Protein AF-A0A6V7WNU7-F1 (afdb_monomer_lite)

Foldseek 3Di:
DKWFKAWPVPRATFIQDQQQCWTQGSVRDIDHWDHDDAFKKKKKKKFQDDPVCQVPAAIWIWMDINPHTIDDTHGDPHRPTDIDIDDDDDPWDWDKDQCPDDDPGMGMIMIHTD

pLDDT: mean 82.04, std 12.31, range [43.47, 93.38]

Radius of gyration: 13.85 Å; chains: 1; bounding box: 28×41×21 Å

InterPro domains:
  IPR043136 B30.2/SPRY domain superfamily [G3DSA:2.60.120.920] (9-101)

Sequence (114 aa):
MAIGLKNLSTNKCIRYYAKEATINNEKSEFIKLTRWKDNDIFGCGLVYPPTNKLNEEFPYVFFTQNGKQIGRGVLLKDNSDEYKPEVFLKCCSVETNFGIIWRPNLLNMIFQNM

Organism: Meloidogyne enterolobii (NCBI:txid390850)

Secondary structure (DSSP, 8-state):
-EEEEEETTT--EEEEETTTTEEE-TT--EEE-PPP-TTPEEEEEEEPPPGGGTTT---EEEEEETTEEEEEEEE-S-SS--EEEEEE-SS--EEEE--SS--TTEEEEEEEE-

Structure (mmCIF, N/CA/C/O backbone):
data_AF-A0A6V7WNU7-F1
#
_entry.id   AF-A0A6V7WNU7-F1
#
loop_
_atom_site.group_PDB
_atom_site.id
_atom_site.type_symbol
_atom_site.label_atom_id
_atom_site.label_alt_id
_atom_site.label_comp_id
_atom_site.label_asym_id
_atom_site.label_entity_id
_atom_site.label_seq_id
_atom_site.pdbx_PDB_ins_code
_atom_site.Cartn_x
_atom_site.Cartn_y
_atom_site.Cartn_z
_atom_site.occupancy
_atom_site.B_iso_or_equiv
_atom_site.auth_seq_id
_atom_site.auth_comp_id
_atom_site.auth_asym_id
_atom_site.auth_atom_id
_atom_site.pdbx_PDB_model_num
ATOM 1 N N . MET A 1 1 ? -3.190 -12.407 -4.150 1.00 88.81 1 MET A N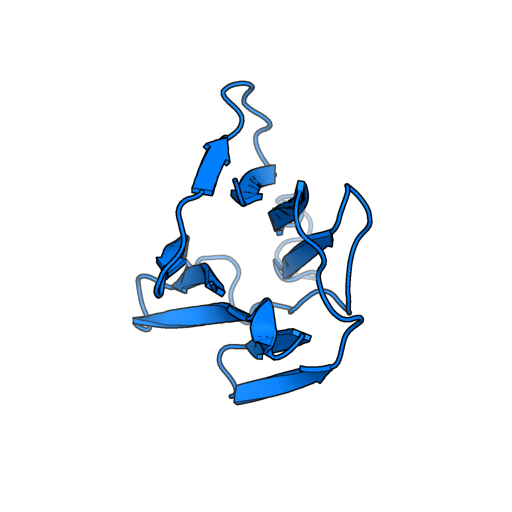 1
ATOM 2 C CA . MET A 1 1 ? -3.382 -10.992 -4.517 1.00 88.81 1 MET A CA 1
ATOM 3 C C . MET A 1 1 ? -2.436 -10.127 -3.702 1.00 88.81 1 MET A C 1
ATOM 5 O O . MET A 1 1 ? -2.243 -10.416 -2.523 1.00 88.81 1 MET A O 1
ATOM 9 N N . ALA A 1 2 ? -1.886 -9.083 -4.314 1.00 91.50 2 ALA A N 1
ATOM 10 C CA . ALA A 1 2 ? -1.277 -7.965 -3.607 1.00 91.50 2 ALA A CA 1
ATOM 11 C C . ALA A 1 2 ? -1.847 -6.639 -4.123 1.00 91.50 2 ALA A C 1
ATOM 13 O O . ALA A 1 2 ? -2.119 -6.519 -5.319 1.00 91.50 2 ALA A O 1
ATOM 14 N N . ILE A 1 3 ? -2.016 -5.670 -3.227 1.00 92.25 3 ILE A N 1
ATOM 15 C CA . ILE A 1 3 ? -2.477 -4.310 -3.536 1.00 92.25 3 ILE A CA 1
ATOM 16 C C . ILE A 1 3 ? -1.481 -3.305 -2.969 1.00 92.25 3 ILE A C 1
ATOM 18 O O . ILE A 1 3 ? -0.842 -3.583 -1.951 1.00 92.25 3 ILE A O 1
ATOM 22 N N . GLY A 1 4 ? -1.355 -2.134 -3.578 1.00 93.31 4 GLY A N 1
ATOM 23 C CA . GLY A 1 4 ? -0.506 -1.098 -3.015 1.00 93.31 4 GLY A CA 1
ATOM 24 C C . GLY A 1 4 ? -0.176 0.027 -3.969 1.00 93.31 4 GLY A C 1
ATOM 25 O O . GLY A 1 4 ? -0.944 0.355 -4.875 1.00 93.31 4 GLY A O 1
ATOM 26 N N . LEU A 1 5 ? 0.991 0.613 -3.728 1.00 92.75 5 LEU A N 1
ATOM 27 C CA . LEU A 1 5 ? 1.503 1.763 -4.449 1.00 92.75 5 LEU A CA 1
ATOM 28 C C . LEU A 1 5 ? 2.929 1.503 -4.909 1.00 92.75 5 LEU A C 1
ATOM 30 O O . LEU A 1 5 ? 3.745 0.922 -4.186 1.00 92.75 5 LEU A O 1
ATOM 34 N N . LYS A 1 6 ? 3.225 1.980 -6.112 1.00 91.81 6 LYS A N 1
ATOM 35 C CA . LYS A 1 6 ? 4.546 1.920 -6.721 1.00 91.81 6 LYS A CA 1
ATOM 36 C C . LYS A 1 6 ? 5.102 3.326 -6.879 1.00 91.81 6 LYS A C 1
ATOM 38 O O . LYS A 1 6 ? 4.493 4.138 -7.571 1.00 91.81 6 LYS A O 1
ATOM 43 N N . ASN A 1 7 ? 6.252 3.576 -6.264 1.00 90.19 7 ASN A N 1
ATOM 44 C CA . ASN A 1 7 ? 7.010 4.810 -6.422 1.00 90.19 7 ASN A CA 1
ATOM 45 C C . ASN A 1 7 ? 7.546 4.881 -7.861 1.00 90.19 7 ASN A C 1
ATOM 47 O O . ASN A 1 7 ? 8.177 3.931 -8.344 1.00 90.19 7 ASN A O 1
ATOM 51 N N . LEU A 1 8 ? 7.263 5.977 -8.563 1.00 89.06 8 LEU A N 1
ATOM 52 C CA . LEU A 1 8 ? 7.652 6.163 -9.962 1.00 89.06 8 LEU A CA 1
ATOM 53 C C . LEU A 1 8 ? 9.142 6.473 -10.119 1.00 89.06 8 LEU A C 1
ATOM 55 O O . LEU A 1 8 ? 9.757 6.000 -11.073 1.00 89.06 8 LEU A O 1
ATOM 59 N N . SER A 1 9 ? 9.727 7.188 -9.161 1.00 88.38 9 SER A N 1
ATOM 60 C CA . SER A 1 9 ? 11.132 7.601 -9.169 1.00 88.38 9 SER A CA 1
ATOM 61 C C . SER A 1 9 ? 12.072 6.444 -8.835 1.00 88.38 9 SER A C 1
ATOM 63 O O . SER A 1 9 ? 13.081 6.231 -9.505 1.00 88.38 9 SER A O 1
ATOM 65 N N . THR A 1 10 ? 11.750 5.664 -7.801 1.00 87.69 10 THR A N 1
ATOM 66 C CA . THR A 1 10 ? 12.632 4.594 -7.298 1.00 87.69 10 THR A CA 1
ATOM 67 C C . THR A 1 10 ? 12.273 3.208 -7.823 1.00 87.69 10 THR A C 1
ATOM 69 O O . THR A 1 10 ? 13.028 2.257 -7.608 1.00 87.69 10 THR A O 1
ATOM 72 N N . ASN A 1 11 ? 11.115 3.065 -8.480 1.00 87.38 11 ASN A N 1
ATOM 73 C CA . ASN A 1 11 ? 10.542 1.790 -8.923 1.00 87.38 11 ASN A CA 1
ATOM 74 C C . ASN A 1 11 ? 10.248 0.804 -7.764 1.00 87.38 11 ASN A C 1
ATOM 76 O O . ASN A 1 11 ? 9.906 -0.357 -8.013 1.00 87.38 11 ASN A O 1
ATOM 80 N N . LYS A 1 12 ? 10.367 1.247 -6.500 1.00 89.56 12 LYS A N 1
ATOM 81 C CA . LYS A 1 12 ? 10.045 0.470 -5.294 1.00 89.56 12 LYS A CA 1
ATOM 82 C C . LYS A 1 12 ? 8.551 0.496 -5.009 1.00 89.56 12 LYS A C 1
ATOM 84 O O . LYS A 1 12 ? 7.805 1.293 -5.571 1.00 89.56 12 LYS A O 1
ATOM 89 N N . CYS A 1 13 ? 8.096 -0.447 -4.191 1.00 90.06 13 CYS A N 1
ATOM 90 C CA . CYS A 1 13 ? 6.674 -0.661 -3.961 1.00 90.06 13 CYS A CA 1
ATOM 91 C C . CYS A 1 13 ? 6.379 -0.843 -2.475 1.00 90.06 13 CYS A C 1
ATOM 93 O O . CYS A 1 13 ? 7.140 -1.495 -1.757 1.00 90.06 13 CYS A O 1
ATOM 95 N N . ILE A 1 14 ? 5.231 -0.325 -2.055 1.00 92.75 14 ILE A N 1
ATOM 96 C CA . ILE A 1 14 ? 4.632 -0.567 -0.747 1.00 92.75 14 ILE A CA 1
ATOM 97 C C . ILE A 1 14 ? 3.375 -1.381 -1.007 1.00 92.75 14 ILE A C 1
ATOM 99 O O . ILE A 1 14 ? 2.449 -0.898 -1.657 1.00 92.75 14 ILE A O 1
ATOM 103 N N . ARG A 1 15 ? 3.356 -2.636 -0.555 1.00 93.38 15 ARG A N 1
ATOM 104 C CA . ARG A 1 15 ? 2.301 -3.592 -0.911 1.00 93.38 15 ARG A CA 1
ATOM 105 C C . ARG A 1 15 ? 1.792 -4.351 0.296 1.00 93.38 15 ARG A C 1
ATOM 107 O O . ARG A 1 15 ? 2.578 -4.833 1.107 1.00 93.38 15 ARG A O 1
ATOM 114 N N . TYR A 1 16 ? 0.486 -4.547 0.336 1.00 92.50 16 TYR A N 1
ATOM 115 C CA . TYR A 1 16 ? -0.156 -5.547 1.168 1.00 92.50 16 TYR A CA 1
ATOM 116 C C . TYR A 1 16 ? -0.366 -6.832 0.363 1.00 92.50 16 TYR A C 1
ATOM 118 O O . TYR A 1 16 ? -1.000 -6.819 -0.692 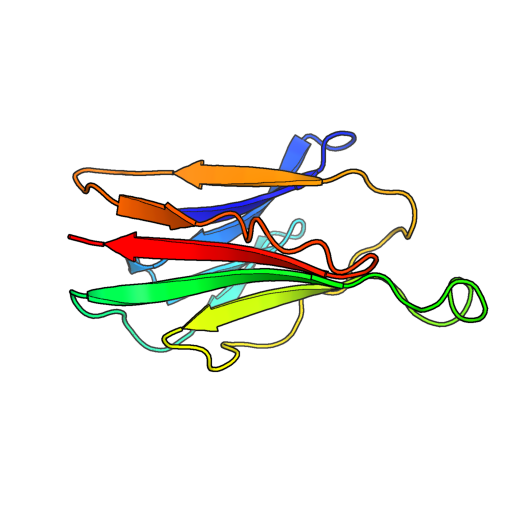1.00 92.50 16 TYR A O 1
ATOM 126 N N . TYR A 1 17 ? 0.157 -7.942 0.873 1.00 91.19 17 TYR A N 1
ATOM 127 C CA . TYR A 1 17 ? -0.012 -9.288 0.340 1.00 91.19 17 TYR A CA 1
ATOM 128 C C . TYR A 1 17 ? -1.104 -10.008 1.132 1.00 91.19 17 TYR A C 1
ATOM 130 O O . TYR A 1 17 ? -0.902 -10.383 2.289 1.00 91.19 17 TYR A O 1
ATOM 138 N N . ALA A 1 18 ? -2.268 -10.207 0.510 1.00 87.25 18 ALA A N 1
ATOM 139 C CA . ALA A 1 18 ? -3.448 -10.726 1.201 1.00 87.25 18 ALA A CA 1
ATOM 140 C C . ALA A 1 18 ? -3.246 -12.160 1.713 1.00 87.25 18 ALA A C 1
ATOM 142 O O . ALA A 1 18 ? -3.566 -12.465 2.861 1.00 87.25 18 ALA A O 1
ATOM 143 N N . LYS A 1 19 ? -2.650 -13.033 0.889 1.00 85.56 19 LYS A N 1
ATOM 144 C CA . LYS A 1 19 ? -2.455 -14.454 1.219 1.00 85.56 19 LYS A CA 1
ATOM 145 C C . LYS A 1 19 ? -1.499 -14.641 2.394 1.00 85.56 19 LYS A C 1
ATOM 147 O O . LYS A 1 19 ? -1.755 -15.454 3.279 1.00 85.56 19 LYS A O 1
ATOM 152 N N . GLU A 1 20 ? -0.415 -13.885 2.395 1.00 88.94 20 GLU A N 1
ATOM 153 C CA . GLU A 1 20 ? 0.614 -13.898 3.427 1.00 88.94 20 GLU A CA 1
ATOM 154 C C . GLU A 1 20 ? 0.195 -13.080 4.661 1.00 88.94 20 GLU A C 1
ATOM 156 O O . GLU A 1 20 ? 0.777 -13.246 5.733 1.00 88.94 20 GLU A O 1
ATOM 161 N N . ALA A 1 21 ? -0.844 -12.246 4.526 1.00 89.25 21 ALA A N 1
ATOM 162 C CA . ALA A 1 21 ? -1.262 -11.252 5.505 1.00 89.25 21 ALA A CA 1
ATOM 163 C C . ALA A 1 21 ? -0.084 -10.370 5.948 1.00 89.25 21 ALA A C 1
ATOM 165 O O . ALA A 1 21 ? 0.130 -10.149 7.141 1.00 89.25 21 ALA A O 1
ATOM 166 N N . THR A 1 22 ? 0.706 -9.891 4.985 1.00 91.56 22 THR A N 1
ATOM 167 C CA . THR A 1 22 ? 1.901 -9.079 5.247 1.00 91.56 22 THR A CA 1
ATOM 168 C C . THR A 1 22 ? 1.887 -7.771 4.476 1.00 91.56 22 THR A C 1
ATOM 170 O O . THR A 1 22 ? 1.572 -7.751 3.288 1.00 91.56 22 THR A O 1
ATOM 173 N N . ILE A 1 23 ? 2.281 -6.681 5.131 1.00 91.81 23 ILE A N 1
ATOM 174 C CA . ILE A 1 23 ? 2.649 -5.431 4.453 1.00 91.81 23 ILE A CA 1
ATOM 175 C C . ILE A 1 23 ? 4.162 -5.421 4.265 1.00 91.81 23 ILE A C 1
ATOM 177 O O . ILE A 1 23 ? 4.885 -5.591 5.246 1.00 91.81 23 ILE A O 1
ATOM 181 N N . ASN A 1 24 ? 4.612 -5.172 3.035 1.00 90.69 24 ASN A N 1
ATOM 182 C CA . ASN A 1 24 ? 6.010 -4.945 2.690 1.00 90.69 24 ASN A CA 1
ATOM 183 C C . ASN A 1 24 ? 6.183 -3.472 2.325 1.00 90.69 24 ASN A C 1
ATOM 185 O O . ASN A 1 24 ? 5.484 -2.974 1.438 1.00 90.69 24 ASN A O 1
ATOM 189 N N . ASN A 1 25 ? 7.119 -2.787 2.976 1.00 84.38 25 ASN A N 1
ATOM 190 C CA . ASN A 1 25 ? 7.513 -1.432 2.595 1.00 84.38 25 ASN A CA 1
ATOM 191 C C . ASN A 1 25 ? 8.755 -1.429 1.686 1.00 84.38 25 ASN A C 1
ATOM 193 O O . ASN A 1 25 ? 9.361 -2.465 1.410 1.00 84.38 25 ASN A O 1
ATOM 197 N N . GLU A 1 26 ? 9.186 -0.241 1.264 1.00 78.38 26 GLU A N 1
ATOM 198 C CA . GLU A 1 26 ? 10.369 -0.062 0.411 1.00 78.38 26 GLU A CA 1
ATOM 199 C C . GLU A 1 26 ? 11.700 -0.495 1.054 1.00 78.38 26 GLU A C 1
ATOM 201 O O . GLU A 1 26 ? 12.724 -0.591 0.368 1.00 78.38 26 GLU A O 1
ATOM 206 N N . LYS A 1 27 ? 11.705 -0.726 2.372 1.00 77.56 27 LYS A N 1
ATOM 207 C CA . LYS A 1 27 ? 12.847 -1.235 3.142 1.00 77.56 27 LYS A CA 1
ATOM 208 C C . LYS A 1 27 ? 12.798 -2.754 3.329 1.00 77.56 27 LYS A C 1
ATOM 210 O O . LYS A 1 27 ? 13.692 -3.303 3.960 1.00 77.56 27 LYS A O 1
ATOM 215 N N . SER A 1 28 ? 11.797 -3.436 2.765 1.00 73.56 28 SER A N 1
ATOM 216 C CA . SER A 1 28 ? 11.534 -4.865 2.996 1.00 73.56 28 SER A CA 1
ATOM 217 C C . SER A 1 28 ? 11.264 -5.204 4.468 1.00 73.56 28 SER A C 1
ATOM 219 O O . SER A 1 28 ? 11.570 -6.303 4.920 1.00 73.56 28 SER A O 1
ATOM 221 N N . GLU A 1 29 ? 10.694 -4.271 5.232 1.00 77.50 29 GLU A N 1
ATOM 222 C CA . GLU A 1 29 ? 10.161 -4.565 6.564 1.00 77.50 29 GLU A CA 1
ATOM 223 C C . GLU A 1 29 ? 8.767 -5.186 6.427 1.00 77.50 29 GLU A C 1
ATOM 225 O O . GLU A 1 29 ? 7.982 -4.785 5.562 1.00 77.50 29 GLU A O 1
ATOM 230 N N . PHE A 1 30 ? 8.463 -6.149 7.301 1.00 79.94 30 PHE A N 1
ATOM 231 C CA . PHE A 1 30 ? 7.237 -6.941 7.246 1.00 79.94 30 PHE A CA 1
ATOM 232 C C . PHE A 1 30 ? 6.359 -6.682 8.468 1.00 79.94 30 PHE A C 1
ATOM 234 O O . PHE A 1 30 ? 6.790 -6.863 9.608 1.00 79.94 30 PHE A O 1
ATOM 241 N N . ILE A 1 31 ? 5.094 -6.333 8.237 1.00 82.81 31 ILE A N 1
ATOM 242 C CA . ILE A 1 31 ? 4.071 -6.278 9.291 1.00 82.81 31 ILE A CA 1
ATOM 243 C C . ILE A 1 31 ? 3.098 -7.426 9.063 1.00 82.81 31 ILE A C 1
ATOM 245 O O . ILE A 1 31 ? 2.418 -7.452 8.041 1.00 82.81 31 ILE A O 1
ATOM 249 N N . LYS A 1 32 ? 3.027 -8.362 10.015 1.00 81.88 32 LYS A N 1
ATOM 250 C CA . LYS A 1 32 ? 2.092 -9.492 9.973 1.00 81.88 32 LYS A CA 1
ATOM 251 C C . LYS A 1 32 ? 0.716 -9.079 10.495 1.00 81.88 32 LYS A C 1
ATOM 253 O O . LYS A 1 32 ? 0.618 -8.409 11.521 1.00 81.88 32 LYS A O 1
ATOM 258 N N . LEU A 1 33 ? -0.329 -9.502 9.796 1.00 85.31 33 LEU A N 1
ATOM 259 C CA . LEU A 1 33 ? -1.720 -9.121 10.019 1.00 85.31 33 LEU A CA 1
ATOM 260 C C . LEU A 1 33 ? -2.630 -10.349 10.137 1.00 85.31 33 LEU A C 1
ATOM 262 O O . LEU A 1 33 ? -2.194 -11.500 10.056 1.00 85.31 33 LEU A O 1
ATOM 266 N N . THR A 1 34 ? -3.919 -10.091 10.343 1.00 78.62 34 THR A N 1
ATOM 267 C CA . THR A 1 34 ? -4.978 -11.096 10.261 1.00 78.62 34 THR A CA 1
ATOM 268 C C . THR A 1 34 ? -5.124 -11.652 8.849 1.00 78.62 34 THR A C 1
ATOM 270 O O . THR A 1 34 ? -4.947 -10.947 7.857 1.00 78.62 34 THR A O 1
ATOM 273 N N . ARG A 1 35 ? -5.462 -12.944 8.769 1.00 79.69 35 ARG A N 1
ATOM 274 C CA . ARG A 1 35 ? -5.735 -13.625 7.499 1.00 79.69 35 ARG A CA 1
ATOM 275 C C . ARG A 1 35 ? -6.994 -13.063 6.839 1.00 79.69 35 ARG A C 1
ATOM 277 O O . ARG A 1 35 ? -7.932 -12.663 7.526 1.00 79.69 35 ARG A O 1
ATOM 284 N N . TRP A 1 36 ? -6.991 -13.085 5.513 1.00 82.06 36 TRP A N 1
ATOM 285 C CA . TRP A 1 36 ? -8.124 -12.709 4.682 1.00 82.06 36 TRP A CA 1
ATOM 286 C C . TRP A 1 36 ? -9.185 -13.814 4.580 1.00 82.06 36 TRP A C 1
ATOM 288 O O . TRP A 1 36 ? -8.911 -14.984 4.874 1.00 82.06 36 TRP A O 1
ATOM 298 N N . LYS A 1 37 ? -10.385 -13.422 4.153 1.00 83.62 37 LYS A N 1
ATOM 299 C CA . LYS A 1 37 ? -11.522 -14.277 3.796 1.00 83.62 37 LYS A CA 1
ATOM 300 C C . LYS A 1 37 ? -12.094 -13.849 2.443 1.00 83.62 37 LYS A C 1
ATOM 302 O O . LYS A 1 37 ? -11.893 -12.713 2.012 1.00 83.62 37 LYS A O 1
ATOM 307 N N . ASP A 1 38 ? -12.829 -14.748 1.798 1.00 82.50 38 ASP A N 1
ATOM 308 C CA . ASP A 1 38 ? -13.569 -14.415 0.579 1.00 82.50 38 ASP A CA 1
ATOM 309 C C . ASP A 1 38 ? -14.563 -13.276 0.848 1.00 82.50 38 ASP A C 1
ATOM 311 O O . ASP A 1 38 ? -15.138 -13.191 1.938 1.00 82.50 38 ASP A O 1
ATOM 315 N N . ASN A 1 39 ? -14.750 -12.403 -0.146 1.00 82.69 39 ASN A N 1
ATOM 316 C CA . ASN A 1 39 ? -15.518 -11.153 -0.067 1.00 82.69 39 ASN A CA 1
ATOM 317 C C . ASN A 1 39 ? -14.938 -10.057 0.847 1.00 82.69 39 ASN A C 1
ATOM 319 O O . ASN A 1 39 ? -15.591 -9.032 1.049 1.00 82.69 39 ASN A O 1
ATOM 323 N N . ASP A 1 40 ? -13.726 -10.222 1.391 1.00 87.88 40 ASP A N 1
ATOM 324 C CA . ASP A 1 40 ? -13.064 -9.112 2.075 1.00 87.88 40 ASP A CA 1
ATOM 325 C C . ASP A 1 40 ? -12.795 -7.954 1.105 1.00 8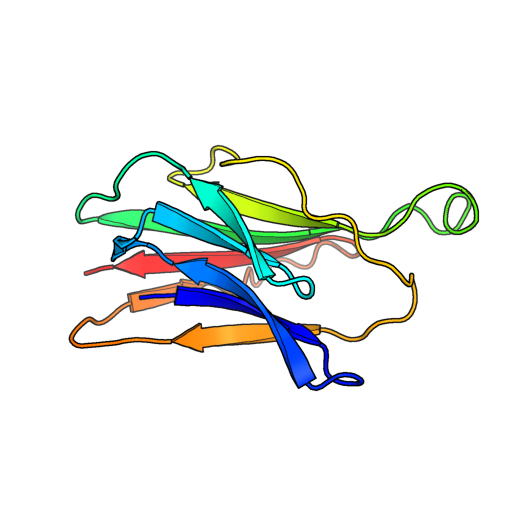7.88 40 ASP A C 1
ATOM 327 O O . ASP A 1 40 ? -12.340 -8.130 -0.030 1.00 87.88 40 ASP A O 1
ATOM 331 N N . ILE A 1 41 ? -13.039 -6.747 1.606 1.00 88.56 41 ILE A N 1
ATOM 332 C CA . ILE A 1 41 ? -12.823 -5.494 0.895 1.00 88.56 41 ILE A CA 1
ATOM 333 C C . ILE A 1 41 ? -11.493 -4.907 1.355 1.00 88.56 41 ILE A C 1
ATOM 335 O O . ILE A 1 41 ? -11.347 -4.532 2.519 1.00 88.56 41 ILE A O 1
ATOM 339 N N . PHE A 1 42 ? -10.531 -4.775 0.451 1.00 89.69 42 PHE A N 1
ATOM 340 C CA . PHE A 1 42 ? -9.220 -4.219 0.770 1.00 89.69 42 PHE A CA 1
ATOM 341 C C . PHE A 1 42 ? -9.087 -2.797 0.273 1.00 89.69 42 PHE A C 1
ATOM 343 O O . PHE A 1 42 ? -9.415 -2.508 -0.872 1.00 89.69 42 PHE A O 1
ATOM 350 N N . GLY A 1 43 ? -8.563 -1.921 1.122 1.00 90.69 43 GLY A N 1
ATOM 351 C CA . GLY A 1 43 ? -8.250 -0.550 0.756 1.00 90.69 43 GLY A CA 1
ATOM 352 C C . GLY A 1 43 ? -6.757 -0.267 0.811 1.00 90.69 43 GLY A C 1
ATOM 353 O O . GLY A 1 43 ? -6.052 -0.784 1.677 1.00 90.69 43 GLY A O 1
ATOM 354 N N . CYS A 1 44 ? -6.289 0.603 -0.072 1.00 91.69 44 CYS A N 1
ATOM 355 C CA . CYS A 1 44 ? -4.983 1.244 0.020 1.00 91.69 44 CYS A CA 1
ATOM 356 C C . CYS A 1 44 ? -5.178 2.750 -0.105 1.00 91.69 44 CYS A C 1
ATOM 358 O O . CYS A 1 44 ? -5.915 3.196 -0.990 1.00 91.69 44 CYS A O 1
ATOM 360 N N . GLY A 1 45 ? -4.513 3.515 0.758 1.00 90.69 45 GLY A N 1
ATOM 361 C CA . GLY A 1 45 ? -4.552 4.964 0.685 1.00 90.69 45 GLY A CA 1
ATOM 362 C C . GLY A 1 45 ? -3.217 5.632 0.957 1.00 90.69 45 GLY A C 1
ATOM 363 O O . GLY A 1 45 ? -2.386 5.116 1.702 1.00 90.69 45 GLY A O 1
ATOM 364 N N . LEU A 1 46 ? -3.034 6.785 0.320 1.00 90.19 46 LEU A N 1
ATOM 365 C CA . LEU A 1 46 ? -1.895 7.681 0.481 1.00 90.19 46 LEU A CA 1
ATOM 366 C C . LEU A 1 46 ? -2.402 9.005 1.041 1.00 90.19 46 LEU A C 1
ATOM 368 O O . LEU A 1 46 ? -3.329 9.598 0.485 1.00 90.19 46 LEU A O 1
ATOM 372 N N . VAL A 1 47 ? -1.799 9.443 2.140 1.00 89.50 47 VAL A N 1
ATOM 373 C CA . VAL A 1 47 ? -2.136 10.697 2.810 1.00 89.50 47 VAL A CA 1
ATOM 374 C C . VAL A 1 47 ? -0.944 11.626 2.717 1.00 89.50 47 VAL A C 1
ATOM 376 O O . VAL A 1 47 ? 0.139 11.278 3.185 1.00 89.50 47 VAL A O 1
ATOM 379 N N . TYR A 1 48 ? -1.165 12.809 2.150 1.00 86.62 48 TYR A N 1
ATOM 380 C CA . TYR A 1 48 ? -0.210 13.909 2.215 1.00 86.62 48 TYR A CA 1
ATOM 381 C C . TYR A 1 48 ? -0.562 14.818 3.399 1.00 86.62 48 TYR A C 1
ATOM 383 O O . TYR A 1 48 ? -1.749 15.098 3.617 1.00 86.62 48 TYR A O 1
ATOM 391 N N . PRO A 1 49 ? 0.433 15.289 4.169 1.00 86.25 49 PRO A N 1
ATOM 392 C CA . PRO A 1 49 ? 0.183 16.285 5.191 1.00 86.25 49 PRO A CA 1
ATOM 393 C C . PRO A 1 49 ? -0.303 17.593 4.551 1.00 86.25 49 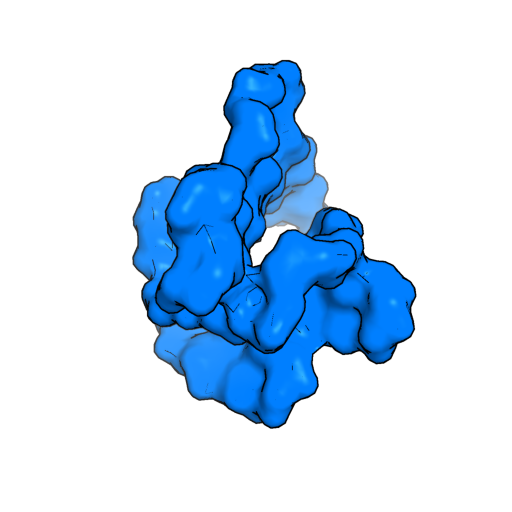PRO A C 1
ATOM 395 O O . PRO A 1 49 ? -0.007 17.870 3.384 1.00 86.25 49 PRO A O 1
ATOM 398 N N . PRO A 1 50 ? -1.019 18.437 5.311 1.00 85.12 50 PRO A N 1
ATOM 399 C CA . PRO A 1 50 ? -1.314 19.801 4.893 1.00 85.12 50 PRO A CA 1
ATOM 400 C C . PRO A 1 50 ? -0.045 20.557 4.470 1.00 85.12 50 PRO A C 1
ATOM 402 O O . PRO A 1 50 ? 1.014 20.379 5.068 1.00 85.12 50 PRO A O 1
ATOM 405 N N . THR A 1 51 ? -0.150 21.448 3.480 1.00 81.81 51 THR A N 1
ATOM 406 C CA . THR A 1 51 ? 1.007 22.156 2.895 1.00 81.81 51 THR A CA 1
ATOM 407 C C . THR A 1 51 ? 1.844 22.911 3.932 1.00 81.81 51 THR A C 1
ATOM 409 O O . THR A 1 51 ? 3.066 22.952 3.838 1.00 81.81 51 THR A O 1
ATOM 412 N N . ASN A 1 52 ? 1.203 23.467 4.962 1.00 83.06 52 ASN A N 1
ATOM 413 C CA . ASN A 1 52 ? 1.872 24.179 6.053 1.00 83.06 52 ASN A CA 1
ATOM 414 C C . ASN A 1 52 ? 2.634 23.266 7.031 1.00 83.06 52 ASN A C 1
ATOM 416 O O . ASN A 1 52 ? 3.324 23.780 7.903 1.00 83.06 52 ASN A O 1
ATOM 420 N N . LYS A 1 53 ? 2.510 21.942 6.900 1.00 80.69 53 LYS A N 1
ATOM 421 C CA . LYS A 1 53 ? 3.137 20.927 7.757 1.00 80.69 53 LYS A CA 1
ATOM 422 C C . LYS A 1 53 ? 4.144 20.042 7.025 1.00 80.69 53 LYS A C 1
ATOM 424 O O . LYS A 1 53 ? 4.706 19.139 7.633 1.00 80.69 53 LYS A O 1
ATOM 429 N N . LEU A 1 54 ? 4.408 20.297 5.742 1.00 78.38 54 LEU A N 1
ATOM 430 C CA . LEU A 1 54 ? 5.310 19.462 4.940 1.00 78.38 54 LEU A CA 1
ATOM 431 C C . LEU A 1 54 ? 6.734 19.392 5.524 1.00 78.38 54 LEU A C 1
ATOM 433 O O . LEU A 1 54 ? 7.409 18.386 5.370 1.00 78.38 54 LEU A O 1
ATOM 437 N N . ASN A 1 55 ? 7.195 20.413 6.248 1.00 79.75 55 ASN A N 1
ATOM 438 C CA . ASN A 1 55 ? 8.526 20.383 6.869 1.00 79.75 55 ASN A CA 1
ATOM 439 C C . ASN A 1 55 ? 8.580 19.583 8.189 1.00 79.75 55 ASN A C 1
ATOM 441 O O . ASN A 1 55 ? 9.667 19.368 8.719 1.00 79.75 55 ASN A O 1
ATOM 445 N N . GLU A 1 56 ? 7.429 19.171 8.728 1.00 82.44 56 GLU A N 1
ATOM 446 C CA . GLU A 1 56 ? 7.289 18.541 10.051 1.00 82.44 56 GLU A CA 1
ATOM 447 C C . GLU A 1 56 ? 6.719 17.116 9.971 1.00 82.44 56 GLU A C 1
ATOM 449 O O . GLU A 1 56 ? 7.038 16.266 10.802 1.00 82.44 56 GLU A O 1
ATOM 454 N N . GLU A 1 57 ? 5.884 16.842 8.968 1.00 85.81 57 GLU A N 1
ATOM 455 C CA . GLU A 1 57 ? 5.189 15.574 8.773 1.00 85.81 57 GLU A CA 1
ATOM 456 C C . GLU A 1 57 ? 5.482 15.018 7.373 1.00 85.81 57 GLU A C 1
ATOM 458 O O . GLU A 1 57 ? 5.445 15.746 6.382 1.00 85.81 57 GLU A O 1
ATOM 463 N N . PHE A 1 58 ? 5.726 13.708 7.289 1.00 87.62 58 PHE A N 1
ATOM 464 C CA . PHE A 1 58 ? 5.880 13.004 6.016 1.00 87.62 58 PHE A CA 1
ATOM 465 C C . PHE A 1 58 ? 4.561 12.348 5.590 1.00 87.62 58 PHE A C 1
ATOM 467 O O . PHE A 1 58 ? 3.804 11.877 6.450 1.00 87.62 58 PHE A O 1
ATOM 474 N N . PRO A 1 59 ? 4.288 12.241 4.276 1.00 89.44 59 PRO A N 1
ATOM 475 C CA . PRO A 1 59 ? 3.225 11.407 3.759 1.00 89.44 59 PRO A CA 1
ATOM 476 C C . PRO A 1 59 ? 3.319 9.975 4.269 1.00 89.44 59 PRO A C 1
ATOM 478 O O . PRO A 1 59 ? 4.394 9.471 4.603 1.00 89.44 59 PRO A O 1
ATOM 481 N N . TYR A 1 60 ? 2.187 9.285 4.290 1.00 90.75 60 TYR A N 1
ATOM 482 C CA . TYR A 1 60 ? 2.164 7.877 4.658 1.00 90.75 60 TYR A CA 1
ATOM 483 C C . TYR A 1 60 ? 1.156 7.083 3.847 1.00 90.75 60 TYR A C 1
ATOM 485 O O . TYR A 1 60 ? 0.118 7.585 3.411 1.00 90.75 60 TYR A O 1
ATOM 493 N N . VAL A 1 61 ? 1.471 5.800 3.695 1.00 91.88 61 VAL A N 1
ATOM 494 C CA . VAL A 1 61 ? 0.589 4.809 3.085 1.00 91.88 61 VAL A CA 1
ATOM 495 C C . VAL A 1 61 ? -0.074 3.996 4.181 1.00 91.88 61 VAL A C 1
ATOM 497 O O . VAL A 1 61 ? 0.587 3.533 5.112 1.00 91.88 61 VAL A O 1
ATOM 500 N N . PHE A 1 62 ? -1.376 3.787 4.073 1.00 92.62 62 PHE A N 1
ATOM 501 C CA . PHE A 1 62 ? -2.118 2.910 4.966 1.00 92.62 62 PHE A CA 1
ATOM 502 C C . PHE A 1 62 ? -2.951 1.912 4.170 1.00 92.62 62 PHE A C 1
ATOM 504 O O . PHE A 1 62 ? -3.313 2.134 3.014 1.00 92.62 62 PHE A O 1
ATOM 511 N N . PHE A 1 63 ? -3.266 0.801 4.822 1.00 92.50 63 PHE A N 1
ATOM 512 C CA . PHE A 1 63 ? -4.087 -0.258 4.258 1.00 92.50 63 PHE A CA 1
ATOM 513 C C . PHE A 1 63 ? -5.321 -0.460 5.121 1.00 92.50 63 PHE A C 1
ATOM 515 O O . PHE A 1 63 ? -5.281 -0.244 6.335 1.00 92.50 63 PHE A O 1
ATOM 522 N N . THR A 1 64 ? -6.416 -0.892 4.506 1.00 92.31 64 THR A N 1
ATOM 523 C CA . THR A 1 64 ? -7.645 -1.249 5.216 1.00 92.31 64 THR A CA 1
ATOM 524 C C . THR A 1 64 ? -8.149 -2.621 4.793 1.00 92.31 64 THR A C 1
ATOM 526 O O . THR A 1 64 ? -7.901 -3.074 3.676 1.00 92.31 64 THR A O 1
ATOM 529 N N . GLN A 1 65 ? -8.870 -3.271 5.697 1.00 90.81 65 GLN A N 1
ATOM 530 C CA . GLN A 1 65 ? -9.652 -4.475 5.450 1.00 90.81 65 GLN A CA 1
ATOM 531 C C . GLN A 1 65 ? -11.053 -4.224 6.011 1.00 90.81 65 GLN A C 1
ATOM 533 O O . GLN A 1 65 ? -11.204 -3.865 7.182 1.00 90.81 65 GLN A O 1
ATOM 538 N N . ASN A 1 66 ? -12.076 -4.347 5.169 1.00 89.69 66 ASN A N 1
ATOM 539 C CA . ASN A 1 66 ? -13.476 -4.051 5.485 1.00 89.69 66 ASN A CA 1
ATOM 540 C C . ASN A 1 66 ? -13.659 -2.660 6.119 1.00 89.69 66 ASN A C 1
ATOM 542 O O . ASN A 1 66 ? -14.343 -2.494 7.128 1.00 89.69 66 ASN A O 1
ATOM 546 N N . GLY A 1 67 ? -12.972 -1.660 5.555 1.00 87.38 67 GLY A N 1
ATOM 547 C CA . GLY A 1 67 ? -13.023 -0.263 6.000 1.00 87.38 67 GLY A CA 1
ATOM 548 C C . GLY A 1 67 ? -12.253 0.047 7.288 1.00 87.38 67 GLY A C 1
ATOM 549 O O . GLY A 1 67 ? -12.187 1.208 7.684 1.00 87.38 67 GLY A O 1
ATOM 550 N N . LYS A 1 68 ? -11.640 -0.948 7.942 1.00 90.12 68 LYS A N 1
ATOM 551 C CA . LYS A 1 68 ? -10.813 -0.749 9.141 1.00 90.12 68 LYS A CA 1
ATOM 552 C C . LYS A 1 68 ? -9.339 -0.769 8.776 1.00 90.12 68 LYS A C 1
ATOM 554 O O . LYS A 1 68 ? -8.904 -1.650 8.039 1.00 90.12 68 LYS A O 1
ATOM 559 N N . GLN A 1 69 ? -8.566 0.177 9.303 1.00 91.31 69 GLN A N 1
ATOM 560 C CA . GLN A 1 69 ? -7.123 0.207 9.084 1.00 91.31 69 GLN A CA 1
ATOM 561 C C . GLN A 1 69 ? -6.456 -1.059 9.635 1.00 91.31 69 GLN A C 1
ATOM 563 O O . GLN A 1 69 ? -6.757 -1.504 10.743 1.00 91.31 69 GLN A O 1
ATOM 568 N N . ILE A 1 70 ? -5.541 -1.624 8.850 1.00 90.31 70 ILE A N 1
ATOM 569 C CA . ILE A 1 70 ? -4.739 -2.794 9.206 1.00 90.31 70 ILE A CA 1
ATOM 570 C C . ILE A 1 70 ? -3.261 -2.411 9.265 1.00 90.31 70 ILE A C 1
ATOM 572 O O . ILE A 1 70 ? -2.730 -1.740 8.381 1.00 90.31 70 ILE A O 1
ATOM 576 N N . GLY A 1 71 ? -2.589 -2.849 10.329 1.00 87.56 71 GLY A N 1
ATOM 577 C CA . GLY A 1 71 ? -1.199 -2.487 10.581 1.00 87.56 71 GLY A CA 1
ATOM 578 C C . GLY A 1 71 ? -1.009 -1.002 10.896 1.00 87.56 71 GLY A C 1
ATOM 579 O O . GLY A 1 71 ? -1.952 -0.254 11.153 1.00 87.56 71 GLY A O 1
ATOM 580 N N . ARG A 1 72 ? 0.256 -0.585 10.906 1.00 87.44 72 ARG A N 1
ATOM 581 C CA . ARG A 1 72 ? 0.658 0.815 11.093 1.00 87.44 72 ARG A CA 1
ATOM 582 C C . ARG A 1 72 ? 0.808 1.466 9.721 1.00 87.44 72 ARG A C 1
ATOM 584 O O . ARG A 1 72 ? 1.150 0.774 8.764 1.00 87.44 72 ARG A O 1
ATOM 591 N N . GLY A 1 73 ? 0.602 2.779 9.642 1.00 86.62 73 GLY A N 1
ATOM 592 C CA . GLY A 1 73 ? 0.946 3.534 8.439 1.00 86.62 73 GLY A CA 1
ATOM 593 C C . GLY A 1 73 ? 2.438 3.403 8.118 1.00 86.62 73 GLY A C 1
ATOM 594 O O . GLY A 1 73 ? 3.280 3.411 9.019 1.00 86.62 73 GLY A O 1
ATOM 595 N N . VAL A 1 74 ? 2.762 3.258 6.838 1.00 89.50 74 VAL A N 1
ATOM 596 C CA . VAL A 1 74 ? 4.133 3.254 6.329 1.00 89.50 74 VAL A CA 1
ATOM 597 C C . VAL A 1 74 ? 4.504 4.697 6.007 1.00 89.50 74 VAL A C 1
ATOM 599 O O . VAL A 1 74 ? 4.040 5.235 5.005 1.00 89.50 74 VAL A O 1
ATOM 602 N N . LEU A 1 75 ? 5.312 5.318 6.871 1.00 88.44 75 LEU A N 1
ATOM 603 C CA . LEU A 1 75 ? 5.856 6.659 6.639 1.00 88.44 75 LEU A CA 1
ATOM 604 C C . LEU A 1 75 ? 6.752 6.658 5.395 1.00 88.44 75 LEU A C 1
ATOM 606 O O . LEU A 1 75 ? 7.616 5.786 5.245 1.00 88.44 75 LEU A O 1
ATOM 610 N N . LEU A 1 76 ? 6.543 7.641 4.527 1.00 86.00 76 LEU A N 1
ATOM 611 C CA . LEU A 1 76 ? 7.361 7.887 3.348 1.00 86.00 76 LEU A CA 1
ATOM 612 C C . LEU A 1 76 ? 8.583 8.731 3.718 1.00 86.00 76 LEU A C 1
ATOM 614 O O . LEU A 1 76 ? 8.641 9.338 4.786 1.00 86.00 76 LEU A O 1
ATOM 618 N N . LYS A 1 77 ? 9.607 8.696 2.864 1.00 75.75 77 LYS A N 1
ATOM 619 C CA . LYS A 1 77 ? 10.869 9.413 3.106 1.00 75.75 77 LYS A CA 1
ATOM 620 C C . LYS A 1 77 ? 10.880 10.822 2.530 1.00 75.75 77 LYS A C 1
ATOM 622 O O . LYS A 1 77 ? 11.697 11.627 2.962 1.00 75.75 77 LYS A O 1
ATOM 627 N N . ASP A 1 78 ? 10.029 11.072 1.544 1.00 72.94 78 ASP A N 1
ATOM 628 C CA . ASP A 1 78 ? 9.971 12.322 0.807 1.00 72.94 78 ASP A CA 1
ATOM 629 C C . ASP A 1 78 ? 8.508 12.727 0.603 1.00 72.94 78 ASP A C 1
ATOM 631 O O . ASP A 1 78 ? 7.604 11.889 0.523 1.00 72.94 78 ASP A O 1
ATOM 635 N N . ASN A 1 79 ? 8.290 14.031 0.525 1.00 69.75 79 ASN A N 1
ATOM 636 C CA . ASN A 1 79 ? 6.989 14.647 0.316 1.00 69.75 79 ASN A CA 1
ATOM 637 C C . ASN A 1 79 ? 6.663 14.830 -1.169 1.00 69.75 79 ASN A C 1
ATOM 639 O O . ASN A 1 79 ? 5.529 15.165 -1.505 1.00 69.75 79 ASN A O 1
ATOM 643 N N . SER A 1 80 ? 7.659 14.648 -2.038 1.00 67.00 80 SER A N 1
ATOM 644 C CA . SER A 1 80 ? 7.584 14.884 -3.483 1.00 67.00 80 SER A CA 1
ATOM 645 C C . SER A 1 80 ? 7.486 13.607 -4.319 1.00 67.00 80 SER A C 1
ATOM 647 O O . SER A 1 80 ? 7.413 13.676 -5.543 1.00 67.00 80 SER A O 1
ATOM 649 N N . ASP A 1 81 ? 7.465 12.440 -3.675 1.00 75.19 81 ASP A N 1
ATOM 650 C CA . ASP A 1 81 ? 7.377 11.170 -4.383 1.00 75.19 81 ASP A CA 1
ATOM 651 C C . ASP A 1 81 ? 6.024 11.016 -5.095 1.00 75.19 81 ASP A C 1
ATOM 653 O O . ASP A 1 81 ? 4.948 11.132 -4.494 1.00 75.19 81 ASP A O 1
ATOM 657 N N . GLU A 1 82 ? 6.095 10.670 -6.379 1.00 85.44 82 GLU A N 1
ATOM 658 C CA . GLU A 1 82 ? 4.941 10.278 -7.174 1.00 85.44 82 GLU A CA 1
ATOM 659 C C . GLU A 1 82 ? 4.703 8.770 -7.055 1.00 85.44 82 GLU A C 1
ATOM 661 O O . GLU A 1 82 ? 5.592 7.947 -7.306 1.00 85.44 82 GLU A O 1
ATOM 666 N N . TYR A 1 83 ? 3.471 8.397 -6.716 1.00 88.31 83 TYR A N 1
ATOM 667 C CA . TYR A 1 83 ? 3.049 7.005 -6.620 1.00 88.31 83 TYR A CA 1
ATOM 668 C C . TYR A 1 83 ? 1.943 6.710 -7.616 1.00 88.31 83 TYR A C 1
ATOM 670 O O . TYR A 1 83 ? 1.019 7.504 -7.792 1.00 88.31 83 TYR A O 1
ATOM 678 N N . LYS A 1 84 ? 1.985 5.511 -8.198 1.00 90.38 84 LYS A N 1
ATOM 679 C CA . LYS A 1 84 ? 0.841 4.965 -8.924 1.00 90.38 84 LYS A CA 1
ATOM 680 C C . LYS A 1 84 ? 0.198 3.786 -8.190 1.00 90.38 84 LYS A C 1
ATOM 682 O O . LYS A 1 84 ? 0.917 2.974 -7.600 1.00 90.38 84 LYS A O 1
ATOM 687 N N . PRO A 1 85 ? -1.135 3.661 -8.293 1.00 91.25 85 PRO A N 1
ATOM 688 C CA . PRO A 1 85 ? -1.870 2.424 -8.062 1.00 91.25 85 PRO A CA 1
ATOM 689 C C . PRO A 1 85 ? -1.159 1.175 -8.598 1.00 91.25 85 PRO A C 1
ATOM 691 O O . PRO A 1 85 ? -0.740 1.152 -9.758 1.00 91.25 85 PRO A O 1
ATOM 694 N N . GLU A 1 86 ? -1.073 0.111 -7.801 1.00 90.44 86 GLU A N 1
ATOM 695 C CA . GLU A 1 86 ? -0.584 -1.185 -8.274 1.00 90.44 86 GLU A CA 1
ATOM 696 C C . GLU A 1 86 ? -1.401 -2.349 -7.701 1.00 90.44 86 GLU A C 1
ATOM 698 O O . GLU A 1 86 ? -1.674 -2.420 -6.500 1.00 90.44 86 GLU A O 1
ATOM 703 N N . VAL A 1 87 ? -1.753 -3.295 -8.578 1.00 90.94 87 VAL A N 1
ATOM 704 C CA . VAL A 1 87 ? -2.375 -4.566 -8.209 1.00 90.94 87 VAL A CA 1
ATOM 705 C C . VAL A 1 87 ? -1.649 -5.732 -8.859 1.00 90.94 87 VAL A C 1
ATOM 707 O O . VAL A 1 87 ? -1.261 -5.673 -10.024 1.00 90.94 87 VAL A O 1
ATOM 710 N N . PHE A 1 88 ? -1.505 -6.816 -8.102 1.00 90.94 88 PHE A N 1
ATOM 711 C CA . PHE A 1 88 ? -0.981 -8.085 -8.584 1.00 90.9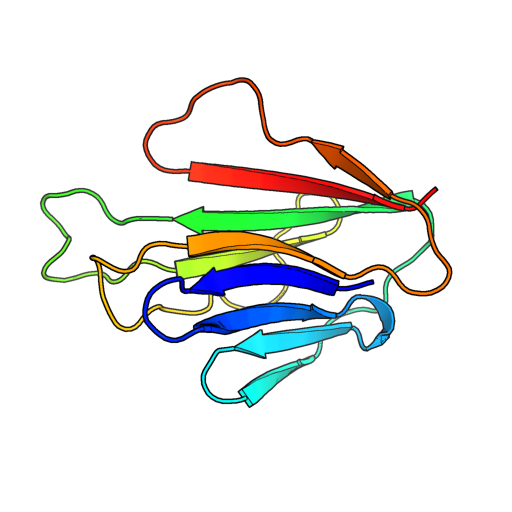4 88 PHE A CA 1
ATOM 712 C C . PHE A 1 88 ? -1.954 -9.219 -8.259 1.00 90.94 88 PHE A C 1
ATOM 714 O O . PHE A 1 88 ? -2.227 -9.518 -7.089 1.00 90.94 88 PHE A O 1
ATOM 721 N N . LEU A 1 89 ? -2.457 -9.882 -9.298 1.00 90.31 89 LEU A N 1
ATOM 722 C CA . LEU A 1 89 ? -3.395 -10.996 -9.186 1.00 90.31 89 LEU A CA 1
ATOM 723 C C . LEU A 1 89 ? -2.692 -12.307 -9.526 1.00 90.31 89 LEU A C 1
ATOM 725 O O . LEU A 1 89 ? -1.910 -12.392 -10.469 1.00 90.31 89 LEU A O 1
ATOM 729 N N . LYS A 1 90 ? -2.982 -13.347 -8.747 1.00 87.25 90 LYS A N 1
ATOM 730 C CA . LYS A 1 90 ? -2.526 -14.713 -9.016 1.00 87.25 90 LYS A CA 1
ATOM 731 C C . LYS A 1 90 ? -3.686 -15.650 -8.729 1.00 87.25 90 LYS A C 1
ATOM 733 O O . LYS A 1 90 ? -4.073 -15.767 -7.568 1.00 87.25 90 LYS A O 1
ATOM 738 N N . CYS A 1 91 ? -4.225 -16.265 -9.779 1.00 86.75 91 CYS A N 1
ATOM 739 C CA . CYS A 1 91 ? -5.353 -17.202 -9.717 1.00 86.75 91 CYS A CA 1
ATOM 740 C C . CYS A 1 91 ? -6.598 -16.636 -8.999 1.00 86.75 91 CYS A C 1
ATOM 742 O O . CYS A 1 91 ? -7.222 -17.343 -8.217 1.00 86.75 91 CYS A O 1
ATOM 744 N N . CYS A 1 92 ? -6.909 -15.354 -9.204 1.00 84.12 92 CYS A N 1
ATOM 745 C CA . CYS A 1 92 ? -8.078 -14.672 -8.638 1.00 84.12 92 CYS A CA 1
ATOM 746 C C . CYS A 1 92 ? -8.521 -13.520 -9.549 1.00 84.12 92 CYS A C 1
ATOM 748 O O . CYS A 1 92 ? -7.733 -13.044 -10.373 1.00 84.12 92 CYS A O 1
ATOM 750 N N . SER A 1 93 ? -9.759 -13.070 -9.371 1.00 85.44 93 SER A N 1
ATOM 751 C CA . SER A 1 93 ? -10.345 -11.900 -10.026 1.00 85.44 93 SER A CA 1
ATOM 752 C C . SER A 1 93 ? -10.821 -10.913 -8.974 1.00 85.44 93 SER A C 1
ATOM 754 O O . SER A 1 93 ? -11.372 -11.321 -7.957 1.00 85.44 93 SER A O 1
ATOM 756 N N . VAL A 1 94 ? -10.636 -9.620 -9.230 1.00 84.56 94 VAL A N 1
ATOM 757 C CA . VAL A 1 94 ? -11.080 -8.577 -8.305 1.00 84.56 94 VAL A CA 1
ATOM 758 C C . VAL A 1 94 ? -11.875 -7.500 -9.020 1.00 84.56 94 VAL A C 1
ATOM 760 O O . VAL A 1 94 ? -11.582 -7.172 -10.169 1.00 84.56 94 VAL A O 1
ATOM 763 N N . GLU A 1 95 ? -12.832 -6.914 -8.314 1.00 85.56 95 GLU A N 1
ATOM 764 C CA . GLU A 1 95 ? -13.431 -5.637 -8.680 1.00 85.56 95 GLU A CA 1
ATOM 765 C C . GLU A 1 95 ? -12.601 -4.492 -8.087 1.00 85.56 95 GLU A C 1
ATOM 767 O O . GLU A 1 95 ? -12.155 -4.562 -6.937 1.00 85.56 95 GLU A O 1
ATOM 772 N N . THR A 1 96 ? -12.372 -3.439 -8.873 1.00 82.94 96 THR A N 1
ATOM 773 C CA . THR A 1 96 ? -11.580 -2.271 -8.466 1.00 82.94 96 THR A CA 1
ATOM 774 C C . THR A 1 96 ? -12.440 -1.016 -8.428 1.00 82.94 96 THR A C 1
ATOM 776 O O . THR A 1 96 ? -13.100 -0.695 -9.415 1.00 82.94 96 THR A O 1
ATOM 779 N N . ASN A 1 97 ? -12.354 -0.243 -7.350 1.00 85.00 97 ASN A N 1
ATOM 780 C CA . ASN A 1 97 ? -12.995 1.062 -7.227 1.00 85.00 97 ASN A CA 1
ATOM 781 C C . ASN A 1 97 ? -11.952 2.127 -6.854 1.00 85.00 97 ASN A C 1
ATOM 783 O O . ASN A 1 97 ? -11.339 2.069 -5.788 1.00 85.00 97 ASN A O 1
ATOM 787 N N . PHE A 1 98 ? -11.761 3.103 -7.744 1.00 81.44 98 PHE A N 1
ATOM 788 C CA . PHE A 1 98 ? -10.784 4.192 -7.603 1.00 81.44 98 PHE A CA 1
ATOM 789 C C . PHE A 1 98 ? -11.373 5.476 -7.001 1.00 81.44 98 PHE A C 1
ATOM 791 O O . PHE A 1 98 ? -10.720 6.513 -7.038 1.00 81.44 98 PHE A O 1
ATOM 798 N N . GLY A 1 99 ? -12.600 5.426 -6.471 1.00 70.88 99 GLY A N 1
ATOM 799 C CA . GLY A 1 99 ? -13.242 6.560 -5.815 1.00 70.88 99 GLY A CA 1
ATOM 800 C C . GLY A 1 99 ? -13.437 7.743 -6.761 1.00 70.88 99 GLY A C 1
ATOM 801 O O . GLY A 1 99 ? -12.705 8.721 -6.702 1.00 70.88 99 GLY A O 1
ATOM 802 N N . ILE A 1 100 ? -14.475 7.698 -7.601 1.00 65.06 100 ILE A N 1
ATOM 803 C CA . ILE A 1 100 ? -14.792 8.764 -8.579 1.00 65.06 100 ILE A CA 1
ATOM 804 C C . ILE A 1 100 ? -15.109 10.122 -7.885 1.00 65.06 100 ILE A C 1
ATOM 806 O O . ILE A 1 100 ? -15.206 11.160 -8.535 1.00 65.06 100 ILE A O 1
ATOM 810 N N . ILE A 1 101 ? -15.220 10.156 -6.549 1.00 51.53 101 ILE A N 1
ATOM 811 C CA . ILE A 1 101 ? -15.432 11.372 -5.753 1.00 51.53 101 ILE A CA 1
ATOM 812 C C . ILE A 1 101 ? -14.077 11.931 -5.295 1.00 51.53 101 ILE A C 1
ATOM 814 O O . ILE A 1 101 ? -13.479 11.442 -4.336 1.00 51.53 101 ILE A O 1
ATOM 818 N N . TRP A 1 102 ? -13.623 12.992 -5.965 1.00 43.47 102 TRP A N 1
ATOM 819 C CA . TRP A 1 102 ? -12.402 13.728 -5.631 1.00 43.47 102 TRP A CA 1
ATOM 820 C C . TRP A 1 102 ? -12.391 14.205 -4.169 1.00 43.47 102 TRP A C 1
ATOM 822 O O . TRP A 1 102 ? -13.213 15.026 -3.758 1.00 43.47 102 TRP A O 1
ATOM 832 N N . ARG A 1 103 ? -11.402 13.745 -3.392 1.00 53.34 103 ARG A N 1
ATOM 833 C CA . ARG A 1 103 ? -10.945 14.403 -2.161 1.00 53.34 103 ARG A CA 1
ATOM 834 C C . ARG A 1 103 ? -9.481 14.803 -2.367 1.00 53.34 103 ARG A C 1
ATOM 836 O O . ARG A 1 103 ? -8.664 13.909 -2.563 1.00 53.34 103 ARG A O 1
ATOM 843 N N . PRO A 1 104 ? -9.128 16.100 -2.309 1.00 46.88 104 PRO A N 1
ATOM 844 C CA . PRO A 1 104 ? -7.846 16.610 -2.813 1.00 46.88 104 PRO A CA 1
ATOM 845 C C . PRO A 1 104 ? -6.589 16.037 -2.134 1.00 46.88 104 PRO A C 1
ATOM 847 O O . PRO A 1 104 ? -5.507 16.181 -2.682 1.00 46.88 104 PRO A O 1
ATOM 850 N N . ASN A 1 105 ? -6.724 15.349 -0.993 1.00 49.44 105 ASN A N 1
ATOM 851 C CA . ASN A 1 105 ? -5.596 14.864 -0.188 1.00 49.44 105 ASN A CA 1
ATOM 852 C C . ASN A 1 105 ? -5.670 13.365 0.155 1.00 49.44 105 ASN A C 1
ATOM 854 O O . ASN A 1 105 ? -4.960 12.907 1.049 1.00 49.44 105 ASN A O 1
ATOM 858 N N . LEU A 1 106 ? -6.568 12.608 -0.487 1.00 51.25 106 LEU A N 1
ATOM 859 C CA . LEU A 1 106 ? -6.752 11.187 -0.200 1.00 51.25 106 LEU A CA 1
ATOM 860 C C . LEU A 1 106 ? -7.043 10.411 -1.480 1.00 51.25 106 LEU A C 1
ATOM 862 O O . LEU A 1 106 ? -8.155 10.462 -2.004 1.00 51.25 106 LEU A O 1
ATOM 866 N N . LEU A 1 107 ? -6.059 9.638 -1.936 1.00 56.06 107 LEU A N 1
ATOM 867 C CA . LEU A 1 107 ? -6.305 8.575 -2.902 1.00 56.06 107 LEU A CA 1
ATOM 868 C C . LEU A 1 107 ? -6.765 7.346 -2.121 1.00 56.06 107 LEU A C 1
ATOM 870 O O . LEU A 1 107 ? -6.005 6.840 -1.305 1.00 56.06 107 LEU A O 1
ATOM 874 N N . ASN A 1 108 ? -7.988 6.879 -2.361 1.00 57.12 108 ASN A N 1
ATOM 875 C CA . ASN A 1 108 ? -8.497 5.627 -1.809 1.00 57.12 108 ASN A CA 1
ATOM 876 C C . ASN A 1 108 ? -8.787 4.668 -2.953 1.00 57.12 108 ASN A C 1
ATOM 878 O O . ASN A 1 108 ? -9.587 4.964 -3.837 1.00 57.12 108 ASN A O 1
ATOM 882 N N . MET A 1 109 ? -8.166 3.500 -2.898 1.00 63.25 109 MET A N 1
ATOM 883 C CA . MET A 1 109 ? -8.430 2.421 -3.834 1.00 63.25 109 MET A CA 1
ATOM 884 C C . MET A 1 109 ? -8.995 1.233 -3.097 1.00 63.25 109 MET A C 1
ATOM 886 O O . MET A 1 109 ? -8.393 0.794 -2.121 1.00 63.25 109 MET A O 1
ATOM 890 N N . ILE A 1 110 ? -10.117 0.715 -3.576 1.00 64.56 110 ILE A N 1
ATOM 891 C CA . ILE A 1 110 ? -10.819 -0.413 -2.979 1.00 64.56 110 ILE A CA 1
ATOM 892 C C . ILE A 1 110 ? -10.783 -1.604 -3.943 1.00 64.56 110 ILE A C 1
ATOM 894 O O . ILE A 1 110 ? -11.033 -1.445 -5.136 1.00 64.56 110 ILE A O 1
ATOM 898 N N . PHE A 1 111 ? -10.496 -2.789 -3.411 1.00 58.44 111 PHE A N 1
ATOM 899 C CA . PHE A 1 111 ? -10.428 -4.057 -4.128 1.00 58.44 111 PHE A CA 1
ATOM 900 C C . PHE A 1 111 ? -11.315 -5.099 -3.455 1.00 58.44 111 PHE A C 1
ATOM 902 O O . PHE A 1 111 ? -11.183 -5.323 -2.251 1.00 58.44 111 PHE A O 1
ATOM 909 N N . GLN A 1 112 ? -12.183 -5.752 -4.222 1.00 50.09 112 GLN A N 1
ATOM 910 C CA . GLN A 1 112 ? -13.037 -6.844 -3.745 1.00 50.09 112 GLN A CA 1
ATOM 911 C C . GLN A 1 112 ? -12.701 -8.119 -4.505 1.00 50.09 112 GLN A C 1
ATOM 913 O O . GL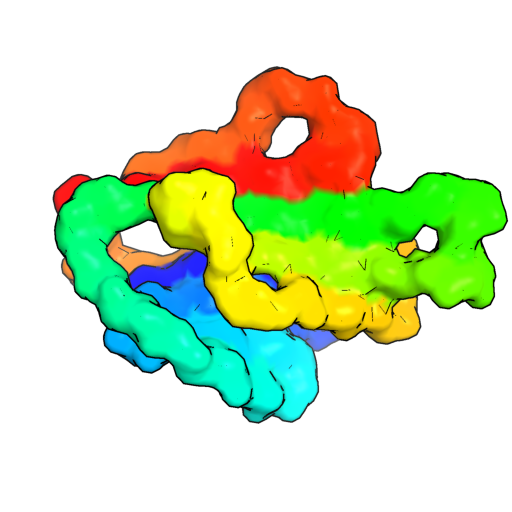N A 1 112 ? -12.645 -8.088 -5.728 1.00 50.09 112 GLN A O 1
ATOM 918 N N . ASN A 1 113 ? -12.456 -9.224 -3.804 1.00 50.75 113 ASN A N 1
ATOM 919 C CA . ASN A 1 113 ? -12.232 -10.524 -4.440 1.00 50.75 113 ASN A CA 1
ATOM 920 C C . ASN A 1 113 ? -13.577 -11.245 -4.616 1.00 50.75 113 ASN A C 1
ATOM 922 O O . ASN A 1 113 ? -14.301 -11.376 -3.627 1.00 50.75 113 ASN A O 1
ATOM 926 N N . MET A 1 114 ? -13.878 -11.684 -5.845 1.00 49.44 114 MET A N 1
ATOM 927 C CA . MET A 1 114 ? -15.067 -12.485 -6.191 1.00 49.44 114 MET A CA 1
ATOM 928 C C . MET A 1 114 ? -14.763 -13.980 -6.178 1.00 49.44 114 MET A C 1
ATOM 930 O O . MET A 1 114 ? -13.627 -14.345 -6.568 1.00 49.44 114 MET A O 1
#